Protein AF-A0A7W0G128-F1 (afdb_monomer_lite)

Sequence (155 aa):
MKSAPRQFRNPFAALLAACGVLAACAVPVLAQSAARESAPRAPSKESRQTPARKNDAKARERQQAVAALFEVADAAHSLEDLDARAEVLLLAAAALWPADAPAARAIFRRAWDSATAADLADTKQREAELRAKRPAGSAVSVAETTRSRYGALAA

Foldseek 3Di:
DDDDDDDDDDPVVVVVVVVPPVPDDDDPPDDDDDDDDDDDDDDDDDPPPDPVVVVVVVVVVVVVLLVVLVVQLVVLVVDPQLLSSLVSLLVSLVVCCVPDVPVSVVSNVVSVVSVVVNVVVVVVVVVVVVVVPDPPPPPPPPPPPVVVPPVPPPD

Radius of gyration: 32.6 Å; chains: 1; bounding box: 46×59×111 Å

Secondary structure (DSSP, 8-state):
--PPP-----GGGTTTTSTTSSS---------------------------THHHHHHHHHHHHHHHHHHHHHHHHGGG-S-HHHHHHHHHHHHHHHTTT-HHHHHHHHHHHHHHHHHHHHHHHHHHHHHHHHHS-TT----TTSTTHHHHGGG--

pLDDT: mean 75.35, std 22.39, range [40.06, 98.75]

Structure (mmCIF, N/CA/C/O backbone):
data_AF-A0A7W0G128-F1
#
_entry.id   AF-A0A7W0G128-F1
#
loop_
_atom_site.group_PDB
_atom_site.id
_atom_site.type_symbol
_atom_site.label_atom_id
_atom_site.label_alt_id
_atom_site.label_comp_id
_atom_site.label_asym_id
_atom_site.label_entity_id
_atom_site.label_seq_id
_atom_site.pdbx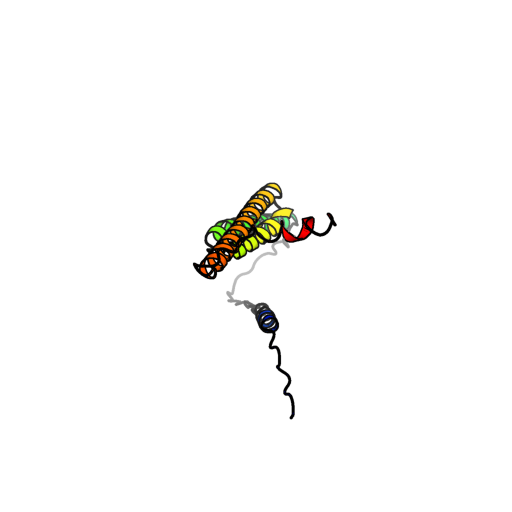_PDB_ins_code
_atom_site.Cartn_x
_atom_site.Cartn_y
_atom_site.Cartn_z
_atom_site.occupancy
_atom_site.B_iso_or_equiv
_atom_site.auth_seq_id
_atom_site.auth_comp_id
_atom_site.auth_asym_id
_atom_site.auth_atom_id
_atom_site.pdbx_PDB_model_num
ATOM 1 N N . MET A 1 1 ? -16.022 -28.956 -45.157 1.00 51.88 1 MET A N 1
ATOM 2 C CA . MET A 1 1 ? -14.926 -28.584 -44.233 1.00 51.88 1 MET A CA 1
ATOM 3 C C . MET A 1 1 ? -15.568 -28.023 -42.968 1.00 51.88 1 MET A C 1
ATOM 5 O O . MET A 1 1 ? -16.203 -26.982 -43.042 1.00 51.88 1 MET A O 1
ATOM 9 N N . LYS A 1 2 ? -15.557 -28.781 -41.862 1.00 51.47 2 LYS A N 1
ATOM 10 C CA . LYS A 1 2 ? -16.208 -28.421 -40.588 1.00 51.47 2 LYS A CA 1
ATOM 11 C C . LYS A 1 2 ? -15.198 -27.681 -39.707 1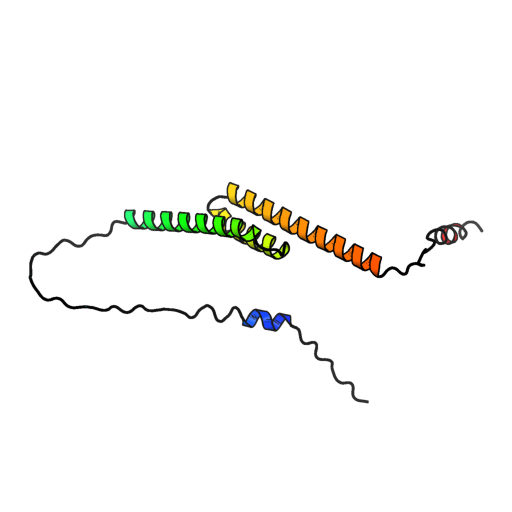.00 51.47 2 LYS A C 1
ATOM 13 O O . LYS A 1 2 ? -14.207 -28.278 -39.299 1.00 51.47 2 LYS A O 1
ATOM 18 N N . SER A 1 3 ? -15.448 -26.405 -39.432 1.00 53.50 3 SER A N 1
ATOM 19 C CA . SER A 1 3 ? -14.662 -25.609 -38.484 1.00 53.50 3 SER A CA 1
ATOM 20 C C . SER A 1 3 ? -15.034 -25.981 -37.050 1.00 53.50 3 SER A C 1
ATOM 22 O O . SER A 1 3 ? -16.205 -25.924 -36.678 1.00 53.50 3 SER A O 1
ATOM 24 N N . ALA A 1 4 ? -14.042 -26.366 -36.248 1.00 61.47 4 ALA A N 1
ATOM 25 C CA . ALA A 1 4 ? -14.198 -26.586 -34.813 1.00 61.47 4 ALA A CA 1
ATOM 26 C C . ALA A 1 4 ? -14.074 -25.251 -34.047 1.00 61.47 4 ALA A C 1
ATOM 28 O O . ALA A 1 4 ? -13.177 -24.461 -34.361 1.00 61.47 4 ALA A O 1
ATOM 29 N N . PRO A 1 5 ? -14.921 -24.981 -33.036 1.00 60.28 5 PRO A N 1
ATOM 30 C CA . PRO A 1 5 ? -14.787 -23.793 -32.202 1.00 60.28 5 PRO A CA 1
ATOM 31 C C . PRO A 1 5 ? -13.637 -23.955 -31.198 1.00 60.28 5 PRO A C 1
ATOM 33 O O . PRO A 1 5 ? -13.584 -24.915 -30.428 1.00 60.28 5 PRO A O 1
ATOM 36 N N . ARG A 1 6 ? -12.711 -22.989 -31.194 1.00 55.22 6 ARG A N 1
ATOM 37 C CA . ARG A 1 6 ? -11.654 -22.868 -30.183 1.00 55.22 6 ARG A CA 1
ATOM 38 C C . ARG A 1 6 ? -12.277 -22.396 -28.871 1.00 55.22 6 ARG A C 1
ATOM 40 O O . ARG A 1 6 ? -12.686 -21.245 -28.752 1.00 55.22 6 ARG A O 1
ATOM 47 N N . GLN A 1 7 ? -12.350 -23.296 -27.897 1.00 64.88 7 GLN A N 1
ATOM 48 C CA . 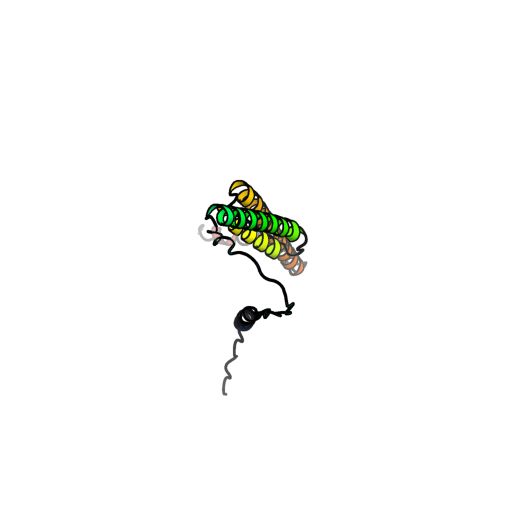GLN A 1 7 ? -12.743 -22.981 -26.528 1.00 64.88 7 GLN A CA 1
ATOM 49 C C . GLN A 1 7 ? -11.650 -22.129 -25.865 1.00 64.88 7 GLN A C 1
ATOM 51 O O . GLN A 1 7 ? -10.573 -22.628 -25.537 1.00 64.88 7 GLN A O 1
ATOM 56 N N . PHE A 1 8 ? -11.925 -20.839 -25.670 1.00 51.66 8 PHE A N 1
ATOM 57 C CA . PHE A 1 8 ? -11.151 -19.969 -24.787 1.00 51.66 8 PHE A CA 1
ATOM 58 C C . PHE A 1 8 ? -11.412 -20.395 -23.335 1.00 51.66 8 PHE A C 1
ATOM 60 O O . PHE A 1 8 ? -12.463 -20.113 -22.763 1.00 51.66 8 PHE A O 1
ATOM 67 N N . ARG A 1 9 ? -10.464 -21.128 -22.744 1.00 55.94 9 ARG A N 1
ATOM 68 C CA . ARG A 1 9 ? -10.463 -21.466 -21.316 1.00 55.94 9 ARG A CA 1
ATOM 69 C C . ARG A 1 9 ? -9.935 -20.254 -20.548 1.00 55.94 9 ARG A C 1
ATOM 71 O O . ARG A 1 9 ? -8.734 -20.016 -20.543 1.00 55.94 9 ARG A O 1
ATOM 78 N N . ASN A 1 10 ? -10.834 -19.491 -19.929 1.00 50.59 10 ASN A N 1
ATOM 79 C CA . ASN A 1 10 ? -10.498 -18.396 -19.017 1.00 50.59 10 ASN A CA 1
ATOM 80 C C . ASN A 1 10 ? -9.886 -18.963 -17.720 1.00 50.59 10 ASN A C 1
ATOM 82 O O . ASN A 1 10 ? -10.609 -19.615 -16.964 1.00 50.59 10 ASN A O 1
ATOM 86 N N . PRO A 1 11 ? -8.600 -18.711 -17.410 1.00 52.44 11 PRO A N 1
ATOM 87 C CA . PRO A 1 11 ? -7.988 -19.192 -16.168 1.00 52.44 11 PRO A CA 1
ATOM 88 C C . PRO A 1 11 ? -8.485 -18.441 -14.918 1.00 52.44 11 PRO A C 1
ATOM 90 O O . PRO A 1 11 ? -8.353 -18.942 -13.806 1.00 52.44 11 PRO A O 1
ATOM 93 N N . PHE A 1 12 ? -9.134 -17.284 -15.083 1.00 48.06 12 PHE A N 1
ATOM 94 C CA . PHE A 1 12 ? -9.621 -16.454 -13.974 1.00 48.06 12 PHE A CA 1
ATOM 95 C C . PHE A 1 12 ? -10.809 -17.048 -13.198 1.00 48.06 12 PHE A C 1
ATOM 97 O O . PHE A 1 12 ? -11.033 -16.678 -12.050 1.00 48.06 12 PHE A O 1
ATOM 104 N N . ALA A 1 13 ? -11.539 -18.013 -13.769 1.00 48.19 13 ALA A N 1
ATOM 105 C CA . ALA A 1 13 ? -12.635 -18.690 -13.066 1.00 48.19 13 ALA A CA 1
ATOM 106 C C . ALA A 1 13 ? -12.151 -19.765 -12.071 1.00 48.19 13 ALA A C 1
ATOM 108 O O . ALA A 1 13 ? -12.922 -20.199 -11.220 1.00 48.19 13 ALA A O 1
ATOM 109 N N . ALA A 1 14 ? -10.883 -20.190 -12.150 1.00 49.75 14 ALA A N 1
ATOM 110 C CA . ALA A 1 14 ? -10.333 -21.212 -11.259 1.00 49.75 14 ALA A CA 1
ATOM 111 C C . ALA A 1 14 ? -9.798 -20.643 -9.932 1.00 49.75 14 ALA A C 1
ATOM 113 O O . ALA A 1 14 ? -9.683 -21.388 -8.963 1.00 49.75 14 ALA A O 1
ATOM 114 N N . LEU A 1 15 ? -9.512 -19.336 -9.852 1.00 46.41 15 LEU A N 1
ATOM 115 C CA . LEU A 1 15 ? -8.948 -18.727 -8.639 1.00 46.41 15 LEU A CA 1
ATOM 116 C C . LEU A 1 15 ? -10.017 -18.341 -7.597 1.00 46.41 15 LEU A C 1
ATOM 118 O O . LEU A 1 15 ? -9.732 -18.315 -6.405 1.00 46.41 15 LEU A O 1
ATOM 122 N N . LEU A 1 16 ? -11.271 -18.131 -8.015 1.00 49.44 16 LEU A N 1
ATOM 123 C CA . LEU A 1 16 ? -12.389 -17.825 -7.106 1.00 49.44 16 LEU A CA 1
ATOM 124 C C . LEU A 1 16 ? -12.966 -19.061 -6.388 1.00 49.44 16 LEU A C 1
ATOM 126 O O . LEU A 1 16 ? -13.729 -18.913 -5.438 1.00 49.44 16 LEU A O 1
ATOM 130 N N . ALA A 1 17 ? -12.576 -20.277 -6.784 1.00 46.38 17 ALA A N 1
ATOM 131 C CA . ALA A 1 17 ? -13.010 -21.515 -6.131 1.00 46.38 17 ALA A CA 1
ATOM 132 C C . ALA A 1 17 ? -12.153 -21.905 -4.906 1.00 46.38 17 ALA A C 1
ATOM 134 O O . ALA A 1 17 ? -12.544 -22.788 -4.146 1.00 46.38 17 ALA A O 1
ATOM 135 N N . ALA A 1 18 ? -11.010 -21.243 -4.678 1.00 43.31 18 ALA A N 1
ATOM 136 C CA . ALA A 1 18 ? -10.092 -21.570 -3.581 1.00 43.31 18 ALA A CA 1
ATOM 137 C C . ALA A 1 18 ? -10.342 -20.771 -2.281 1.00 43.31 18 ALA A C 1
ATOM 139 O O . ALA A 1 18 ? -9.918 -21.205 -1.213 1.00 43.31 18 ALA A O 1
ATOM 140 N N . CYS A 1 19 ? -11.089 -19.659 -2.322 1.00 40.28 19 CYS A N 1
ATOM 141 C CA . CYS A 1 19 ? -11.443 -18.884 -1.118 1.00 40.28 19 CYS A CA 1
ATOM 142 C C . CYS A 1 19 ? -12.692 -19.396 -0.371 1.00 40.28 19 CYS A C 1
ATOM 144 O O . CYS A 1 19 ? -13.026 -18.867 0.685 1.00 40.28 19 CYS A O 1
ATOM 146 N N . GLY A 1 20 ? -13.381 -20.426 -0.875 1.00 44.12 20 GLY A N 1
ATOM 147 C CA . GLY A 1 20 ? -14.624 -20.941 -0.281 1.00 44.12 20 GLY A CA 1
ATOM 148 C C . GLY A 1 20 ? -14.468 -21.982 0.838 1.00 44.12 20 GLY A C 1
ATOM 149 O O . GLY A 1 20 ? -15.473 -22.387 1.412 1.00 44.12 20 GLY A O 1
ATOM 150 N N . VAL A 1 21 ? -13.251 -22.445 1.156 1.00 48.00 21 VAL A N 1
ATOM 151 C CA . VAL A 1 21 ? -13.042 -23.611 2.053 1.00 48.00 21 VAL A CA 1
ATOM 152 C C . VAL A 1 21 ? -12.421 -23.245 3.415 1.00 48.00 21 VAL A C 1
ATOM 154 O O . VAL A 1 21 ? -12.349 -24.079 4.309 1.00 48.00 21 VAL A O 1
ATOM 157 N N . LEU A 1 22 ? -12.071 -21.979 3.659 1.00 46.75 22 LEU A N 1
ATOM 158 C CA . LEU A 1 22 ? -11.509 -21.522 4.946 1.00 46.75 22 LEU A CA 1
ATOM 159 C C . LEU A 1 22 ? -12.559 -20.997 5.950 1.00 46.75 22 LEU A C 1
ATOM 161 O O . LEU A 1 22 ? -12.225 -20.270 6.879 1.00 46.75 22 LEU A O 1
ATOM 165 N N . ALA A 1 23 ? -13.828 -21.393 5.796 1.00 50.72 23 ALA A N 1
ATOM 166 C CA . ALA A 1 23 ? -14.935 -21.023 6.688 1.00 50.72 23 ALA A CA 1
ATOM 167 C C . ALA A 1 23 ? -15.590 -22.236 7.386 1.00 50.72 23 ALA A C 1
ATOM 169 O O . ALA A 1 23 ? -16.792 -22.232 7.644 1.00 50.72 23 ALA A O 1
ATOM 170 N N . ALA A 1 24 ? -14.823 -23.293 7.683 1.00 50.16 24 ALA A N 1
ATOM 171 C CA . ALA A 1 24 ? -15.336 -24.485 8.367 1.00 50.16 24 ALA A CA 1
ATOM 172 C C . ALA A 1 24 ? -14.287 -25.187 9.253 1.00 50.16 24 ALA A C 1
ATOM 174 O O . ALA A 1 24 ? -13.985 -26.356 9.058 1.00 50.16 24 ALA A O 1
ATOM 175 N N . CYS A 1 25 ? -13.768 -24.493 10.269 1.00 40.94 25 CYS A N 1
ATOM 176 C CA . CYS A 1 25 ? -13.163 -25.131 11.447 1.00 40.94 25 CYS A CA 1
ATOM 177 C C . CYS A 1 25 ? -13.722 -24.476 12.715 1.00 40.94 25 CYS A C 1
ATOM 179 O O . CYS A 1 25 ? -13.030 -23.784 13.457 1.00 40.94 25 CYS A O 1
ATOM 181 N N . ALA A 1 26 ? -15.019 -24.686 12.943 1.00 48.78 26 ALA A N 1
ATOM 182 C CA . ALA A 1 26 ? -15.610 -24.545 14.262 1.00 48.78 26 ALA A CA 1
ATOM 183 C C . ALA A 1 26 ? -15.079 -25.689 15.139 1.00 48.78 26 ALA A C 1
ATOM 185 O O . ALA A 1 26 ? -15.433 -26.847 14.923 1.00 48.78 26 ALA A O 1
ATOM 186 N N . VAL A 1 27 ? -14.222 -25.376 16.111 1.00 53.00 27 VAL A N 1
ATOM 187 C CA . VAL A 1 27 ? -13.840 -26.317 17.171 1.00 53.00 27 VAL A CA 1
ATOM 188 C C . VAL A 1 27 ? -14.738 -26.049 18.382 1.00 53.00 27 VAL A C 1
ATOM 190 O O . VAL A 1 27 ? -14.538 -25.046 19.069 1.00 53.00 27 VAL A O 1
ATOM 193 N N . PRO A 1 28 ? -15.723 -26.913 18.686 1.00 48.34 28 PRO A N 1
ATOM 194 C CA . PRO A 1 28 ? -16.371 -26.908 19.984 1.00 48.34 28 PRO A CA 1
ATOM 195 C C . PRO A 1 28 ? -15.455 -27.651 20.965 1.00 48.34 28 PRO A C 1
ATOM 197 O O . PRO A 1 28 ? -15.422 -28.881 20.989 1.00 48.34 28 PRO A O 1
ATOM 200 N N . VAL A 1 29 ? -14.691 -26.926 21.786 1.00 53.03 29 VAL A N 1
ATOM 201 C CA . VAL A 1 29 ? -14.074 -27.542 22.970 1.00 53.03 29 VAL A CA 1
ATOM 202 C C . VAL A 1 29 ? -15.171 -27.743 24.010 1.00 53.03 29 VAL A C 1
ATOM 204 O O . VAL A 1 29 ? -15.632 -26.813 24.671 1.00 53.03 29 VAL A O 1
ATOM 207 N N . LEU A 1 30 ? -15.619 -28.994 24.073 1.00 45.88 30 LEU A N 1
ATOM 208 C CA . LEU A 1 30 ? -16.540 -29.541 25.052 1.00 45.88 30 LEU A CA 1
ATOM 209 C C . LEU A 1 30 ? -15.947 -29.485 26.462 1.00 45.88 30 LEU A C 1
ATOM 211 O O . LEU A 1 30 ? -14.782 -29.796 26.702 1.00 45.88 30 LEU A O 1
ATOM 215 N N . ALA A 1 31 ? -16.829 -29.139 27.390 1.00 46.78 31 ALA A N 1
ATOM 216 C CA . ALA A 1 31 ? -16.668 -29.261 28.822 1.00 46.78 31 ALA A CA 1
ATOM 217 C C . ALA A 1 31 ? -16.218 -30.675 29.234 1.00 46.78 31 ALA A C 1
ATOM 219 O O . ALA A 1 31 ? -16.928 -31.652 28.997 1.00 46.78 31 ALA A O 1
ATOM 220 N N . GLN A 1 32 ? -15.091 -30.773 29.941 1.00 51.72 32 GLN A N 1
ATOM 221 C CA . GLN A 1 32 ? -14.814 -31.899 30.830 1.00 51.72 32 GLN A CA 1
ATOM 222 C C . GLN A 1 32 ? -15.021 -31.445 32.271 1.00 51.72 32 GLN A C 1
ATOM 224 O O . GLN A 1 32 ? -14.193 -30.781 32.888 1.00 51.72 32 GLN A O 1
ATOM 229 N N . SER A 1 33 ? -16.200 -31.811 32.766 1.00 46.28 33 SER A N 1
ATOM 230 C CA . SER A 1 33 ? -16.541 -31.866 34.176 1.00 46.28 33 SER A CA 1
ATOM 231 C C . SER A 1 33 ? -15.721 -32.983 34.823 1.00 46.28 33 SER A C 1
ATOM 233 O O . SER A 1 33 ? -15.950 -34.159 34.546 1.00 46.28 33 SER A O 1
ATOM 235 N N . ALA A 1 34 ? -14.755 -32.623 35.668 1.00 51.47 34 ALA A N 1
ATOM 236 C CA . ALA A 1 34 ? -14.164 -33.543 36.628 1.00 51.47 34 ALA A CA 1
ATOM 237 C C . ALA A 1 34 ? -14.739 -33.216 38.006 1.00 51.47 34 ALA A C 1
ATOM 239 O O . ALA A 1 34 ? -14.423 -32.198 38.624 1.00 51.47 34 ALA A O 1
ATOM 240 N N . ALA A 1 35 ? -15.633 -34.097 38.439 1.00 44.03 35 ALA A N 1
ATOM 241 C CA . ALA A 1 35 ? -16.235 -34.123 39.752 1.00 44.03 35 ALA A CA 1
ATOM 242 C C . ALA A 1 35 ? -15.167 -34.238 40.853 1.00 44.03 35 ALA A C 1
ATOM 244 O O . ALA A 1 35 ? -14.338 -35.148 40.850 1.00 44.03 35 ALA A O 1
ATOM 245 N N . ARG A 1 36 ? -15.248 -33.339 41.837 1.00 45.16 36 ARG A N 1
ATOM 246 C CA . ARG A 1 36 ? -14.815 -33.592 43.213 1.00 45.16 36 ARG A CA 1
ATOM 247 C C . ARG A 1 36 ? -15.920 -33.141 44.169 1.00 45.16 36 ARG A C 1
ATOM 249 O O . ARG A 1 36 ? -16.062 -31.962 44.476 1.00 45.16 36 ARG A O 1
ATOM 256 N N . GLU A 1 37 ? -16.706 -34.123 44.597 1.00 42.16 37 GLU A N 1
ATOM 257 C CA . GLU A 1 37 ? -17.248 -34.266 45.958 1.00 42.16 37 GLU A CA 1
ATOM 258 C C . GLU A 1 37 ? -16.166 -33.875 46.995 1.00 42.16 37 GLU A C 1
ATOM 260 O O . GLU A 1 37 ? -15.004 -34.220 46.808 1.00 42.16 37 GLU A O 1
ATOM 265 N N . SER A 1 38 ? -16.387 -33.181 48.116 1.00 44.97 38 SER A N 1
ATOM 266 C CA . SER A 1 38 ? -17.592 -32.791 48.858 1.00 44.97 38 SER A CA 1
ATOM 267 C C . SER A 1 38 ? -17.209 -31.654 49.824 1.00 44.97 38 SER A C 1
ATOM 269 O O . SER A 1 38 ? -16.122 -31.716 50.394 1.00 44.97 38 SER A O 1
ATOM 271 N N . ALA A 1 39 ? -18.094 -30.677 50.066 1.00 40.06 39 ALA A N 1
ATOM 272 C CA . ALA A 1 39 ? -18.507 -30.199 51.405 1.00 40.06 39 ALA A CA 1
ATOM 273 C C . ALA A 1 39 ? -19.264 -28.849 51.312 1.00 40.06 39 ALA A C 1
ATOM 275 O O . ALA A 1 39 ? -18.867 -27.975 50.541 1.00 40.06 39 ALA A O 1
ATOM 276 N N . PRO A 1 40 ? -20.349 -28.644 52.086 1.00 61.56 40 PRO A N 1
ATOM 277 C CA . PRO A 1 40 ? -21.277 -27.534 51.887 1.00 61.56 40 PRO A CA 1
ATOM 278 C C . PRO A 1 40 ? -20.954 -26.329 52.783 1.00 61.56 40 PRO A C 1
ATOM 280 O O . PRO A 1 40 ? -20.682 -26.515 53.968 1.00 61.56 40 PRO A O 1
ATOM 283 N N . ARG A 1 41 ? -21.113 -25.097 52.265 1.00 41.22 41 ARG A N 1
ATOM 284 C CA . ARG A 1 41 ? -21.872 -24.015 52.936 1.00 41.22 41 ARG A CA 1
ATOM 285 C C . ARG A 1 41 ? -21.885 -22.673 52.186 1.00 41.22 41 ARG A C 1
ATOM 287 O O . ARG A 1 41 ? -20.855 -22.149 51.789 1.00 41.22 41 ARG A O 1
ATOM 294 N N . ALA A 1 42 ? -23.091 -22.101 52.229 1.00 49.41 42 ALA A N 1
ATOM 295 C CA . ALA A 1 42 ? -23.497 -20.693 52.174 1.00 49.41 42 ALA A CA 1
ATOM 296 C C . ALA A 1 42 ? -23.750 -20.034 50.792 1.00 49.41 42 ALA A C 1
ATOM 298 O O . ALA A 1 42 ? -22.907 -20.092 49.899 1.00 49.41 42 ALA A O 1
ATOM 299 N N . PRO A 1 43 ? -24.912 -19.358 50.622 1.00 52.62 43 PRO A N 1
ATOM 300 C CA . PRO A 1 43 ? -25.313 -18.732 49.368 1.00 52.62 43 PRO A CA 1
ATOM 301 C C . PRO A 1 43 ? -24.585 -17.396 49.182 1.00 52.62 43 PRO A C 1
ATOM 303 O O . PRO A 1 43 ? -24.936 -16.370 49.768 1.00 52.62 43 PRO A O 1
ATOM 306 N N . SER A 1 44 ? -23.554 -17.399 48.343 1.00 47.94 44 SER A N 1
ATOM 307 C CA . SER A 1 44 ? -22.862 -16.186 47.918 1.00 47.94 44 SER A CA 1
ATOM 308 C C . SER A 1 44 ? -23.556 -15.599 46.688 1.00 47.94 44 SER A C 1
ATOM 310 O O . SER A 1 44 ? -23.312 -16.025 45.563 1.00 47.94 44 SER A O 1
ATOM 312 N N . LYS A 1 45 ? -24.426 -14.623 46.963 1.00 49.53 45 LYS A N 1
ATOM 313 C CA . LYS A 1 45 ? -24.852 -13.490 46.124 1.00 49.53 45 LYS A CA 1
ATOM 314 C C . LYS A 1 45 ? -24.428 -13.554 44.654 1.00 49.53 45 LYS A C 1
ATOM 316 O O . LYS A 1 45 ? -23.271 -13.330 44.304 1.00 49.53 45 LYS A O 1
ATOM 321 N N . GLU A 1 46 ? -25.446 -13.737 43.827 1.00 52.25 46 GLU A N 1
ATOM 322 C CA . GLU A 1 46 ? -25.511 -13.415 42.410 1.00 52.25 46 GLU A CA 1
ATOM 323 C C . GLU A 1 46 ? -24.683 -12.165 42.075 1.00 52.25 46 GLU A C 1
ATOM 325 O O . GLU A 1 46 ? -25.041 -11.021 42.376 1.00 52.25 46 GLU A O 1
ATOM 330 N N . SER A 1 47 ? -23.506 -12.415 41.497 1.00 50.12 47 SER A N 1
ATOM 331 C CA . SER A 1 47 ? -22.618 -11.388 40.978 1.00 50.12 47 SER A CA 1
ATOM 332 C C . SER A 1 47 ? -23.279 -10.793 39.745 1.00 50.12 47 SER A C 1
ATOM 334 O O . SER A 1 47 ? -23.151 -11.286 38.626 1.00 50.12 47 SER A O 1
ATOM 336 N N . ARG A 1 48 ? -24.019 -9.713 39.981 1.00 53.94 48 ARG A N 1
ATOM 337 C CA . ARG A 1 48 ? -24.466 -8.764 38.971 1.00 53.94 48 ARG A CA 1
ATOM 338 C C . ARG A 1 48 ? -23.211 -8.247 38.259 1.00 53.94 48 ARG A C 1
ATOM 340 O O . ARG A 1 48 ? -22.563 -7.318 38.735 1.00 53.94 48 ARG A O 1
ATOM 347 N N . GLN A 1 49 ? -22.823 -8.905 37.166 1.00 49.91 49 GLN A N 1
ATOM 348 C CA . GLN A 1 49 ? -21.717 -8.476 36.315 1.00 49.91 49 GLN A CA 1
ATOM 349 C C . GLN A 1 49 ? -22.013 -7.054 35.838 1.00 49.91 49 GLN A C 1
ATOM 351 O O . GLN A 1 49 ? -22.892 -6.812 35.012 1.00 49.91 49 GLN A O 1
ATOM 356 N N . THR A 1 50 ? -21.297 -6.101 36.419 1.00 51.03 50 THR A N 1
ATOM 357 C CA . THR A 1 50 ? -21.403 -4.683 36.112 1.00 51.03 50 THR A CA 1
ATOM 358 C C . THR A 1 50 ? -20.943 -4.416 34.671 1.00 51.03 50 THR A C 1
ATOM 360 O O . THR A 1 50 ? -19.922 -4.957 34.237 1.00 51.03 50 THR A O 1
ATOM 363 N N . PRO A 1 51 ? -21.646 -3.553 33.914 1.00 58.53 51 PRO A N 1
ATOM 364 C CA . PRO A 1 51 ? -21.330 -3.234 32.516 1.00 58.53 51 PRO A CA 1
ATOM 365 C C . PRO A 1 51 ? -19.945 -2.590 32.312 1.00 58.53 51 PRO A C 1
ATOM 367 O O . PRO A 1 51 ? -19.422 -2.612 31.201 1.00 58.53 51 PRO A O 1
ATOM 370 N N . ALA A 1 52 ? -19.311 -2.085 33.376 1.00 57.12 52 ALA A N 1
ATOM 371 C CA . ALA A 1 52 ? -17.988 -1.462 33.327 1.00 57.12 52 ALA A CA 1
ATOM 372 C C . ALA A 1 52 ? -16.874 -2.414 32.841 1.00 57.12 52 ALA A C 1
ATOM 374 O O . ALA A 1 52 ? -16.065 -2.026 32.008 1.00 57.12 52 ALA A O 1
ATOM 375 N N . ARG A 1 53 ? -16.874 -3.690 33.260 1.00 60.19 53 ARG A N 1
ATOM 376 C CA . ARG A 1 53 ? -15.809 -4.645 32.880 1.00 60.19 53 ARG A CA 1
ATOM 377 C C . ARG A 1 53 ? -15.837 -5.055 31.402 1.00 60.19 53 ARG A C 1
ATOM 379 O O . ARG A 1 53 ? -14.815 -5.463 30.861 1.00 60.19 53 ARG A O 1
ATOM 386 N N . LYS A 1 54 ? -16.997 -4.962 30.740 1.00 61.72 54 LYS A N 1
ATOM 387 C CA . LYS A 1 54 ? -17.144 -5.313 29.314 1.00 61.72 54 LYS A CA 1
ATOM 388 C C . LYS A 1 54 ? -16.545 -4.245 28.391 1.00 61.72 54 LYS A C 1
ATOM 390 O O . LYS A 1 54 ? -16.027 -4.589 27.332 1.00 61.72 54 LYS A O 1
ATOM 395 N N . ASN A 1 55 ? -16.573 -2.975 28.800 1.00 67.38 55 ASN A N 1
ATOM 396 C CA . ASN A 1 55 ? -15.969 -1.885 28.029 1.00 67.38 55 ASN A CA 1
ATOM 397 C C . ASN A 1 55 ? -14.437 -1.980 28.005 1.00 67.38 55 ASN A C 1
ATOM 399 O O . ASN A 1 55 ? -13.834 -1.763 26.953 1.00 67.38 55 ASN A O 1
ATOM 403 N N . ASP A 1 56 ? -13.821 -2.397 29.112 1.00 77.81 56 ASP A N 1
ATOM 404 C CA . ASP A 1 56 ? -12.364 -2.549 29.202 1.00 77.81 56 ASP A CA 1
ATOM 405 C C . ASP A 1 56 ? -11.837 -3.675 28.301 1.00 77.81 56 ASP A C 1
ATOM 407 O O . ASP A 1 56 ? -10.787 -3.534 27.674 1.00 77.81 56 ASP A O 1
ATOM 411 N N . ALA A 1 57 ? -12.575 -4.784 28.186 1.00 85.75 57 ALA A N 1
ATOM 412 C CA . ALA A 1 57 ? -12.198 -5.898 27.314 1.00 85.75 57 ALA A CA 1
ATOM 413 C C . ALA A 1 57 ? -12.180 -5.483 25.833 1.00 85.75 57 ALA A C 1
ATOM 415 O O . ALA A 1 57 ? -11.203 -5.733 25.130 1.00 85.75 57 ALA A O 1
ATOM 416 N N . LYS A 1 58 ? -13.217 -4.766 25.383 1.00 87.81 58 LYS A N 1
ATOM 417 C CA . LYS A 1 58 ? -13.321 -4.275 24.001 1.00 87.81 58 LYS A CA 1
ATOM 418 C C . LYS A 1 58 ? -12.252 -3.229 23.667 1.00 87.81 58 LYS A C 1
ATOM 420 O O . LYS A 1 58 ? -11.783 -3.163 22.534 1.00 87.81 58 LYS A O 1
ATOM 425 N N . ALA A 1 59 ? -11.865 -2.398 24.635 1.00 88.88 59 ALA A N 1
ATOM 426 C CA . ALA A 1 59 ? -10.777 -1.440 24.453 1.00 88.88 59 ALA A CA 1
ATOM 427 C C . ALA A 1 59 ? -9.427 -2.149 24.247 1.00 88.88 59 ALA A C 1
ATOM 429 O O . ALA A 1 59 ? -8.684 -1.788 23.335 1.00 88.88 59 ALA A O 1
ATOM 430 N N . ARG A 1 60 ? -9.144 -3.194 25.035 1.00 91.69 60 ARG A N 1
ATOM 431 C CA . ARG A 1 60 ? -7.926 -4.012 24.892 1.00 91.69 60 ARG A CA 1
ATOM 432 C C . ARG A 1 60 ? -7.879 -4.749 23.558 1.00 91.69 60 ARG A C 1
ATOM 434 O O . ARG A 1 60 ? -6.847 -4.735 22.902 1.00 91.69 60 ARG A O 1
ATOM 441 N N . GLU A 1 61 ? -8.998 -5.330 23.137 1.00 92.50 61 GLU A N 1
ATOM 442 C CA . GLU A 1 61 ? -9.115 -6.003 21.837 1.00 92.50 61 GLU A CA 1
ATOM 443 C C . GLU A 1 61 ? -8.796 -5.045 20.679 1.00 92.50 61 GLU A C 1
ATOM 445 O O . GLU A 1 61 ? -8.014 -5.372 19.791 1.00 92.50 61 GLU A O 1
ATOM 450 N N . ARG A 1 62 ? -9.322 -3.812 20.723 1.00 92.44 62 ARG A N 1
ATOM 451 C CA . ARG A 1 62 ? -9.002 -2.781 19.722 1.00 92.44 62 ARG A CA 1
ATOM 452 C C . ARG A 1 62 ? -7.523 -2.417 19.710 1.00 92.44 62 ARG A C 1
ATOM 454 O O . ARG A 1 62 ? -6.952 -2.278 18.637 1.00 92.44 62 ARG A O 1
ATOM 461 N N . GLN A 1 63 ? -6.904 -2.264 20.879 1.00 94.69 63 GLN A N 1
ATOM 462 C CA . GLN A 1 63 ? -5.471 -1.968 20.974 1.00 94.69 63 GLN A CA 1
ATOM 463 C C . GLN A 1 63 ? -4.619 -3.103 20.395 1.00 94.69 63 GLN A C 1
ATOM 465 O O . GLN A 1 63 ? -3.665 -2.835 19.671 1.00 94.69 63 GLN A O 1
ATOM 470 N N . GLN A 1 64 ? -4.990 -4.358 20.659 1.00 96.62 64 GLN A N 1
ATOM 471 C CA . GLN A 1 64 ? -4.325 -5.529 20.085 1.00 96.62 64 GLN A CA 1
ATOM 472 C C . GLN A 1 64 ? -4.484 -5.583 18.563 1.00 96.62 64 GLN A C 1
ATOM 474 O O . GLN A 1 64 ? -3.505 -5.812 17.861 1.00 96.62 64 GLN A O 1
ATOM 479 N N . ALA A 1 65 ? -5.685 -5.311 18.044 1.00 96.44 65 ALA A N 1
ATOM 480 C CA . ALA A 1 65 ? -5.923 -5.252 16.604 1.00 96.44 65 ALA A CA 1
ATOM 481 C C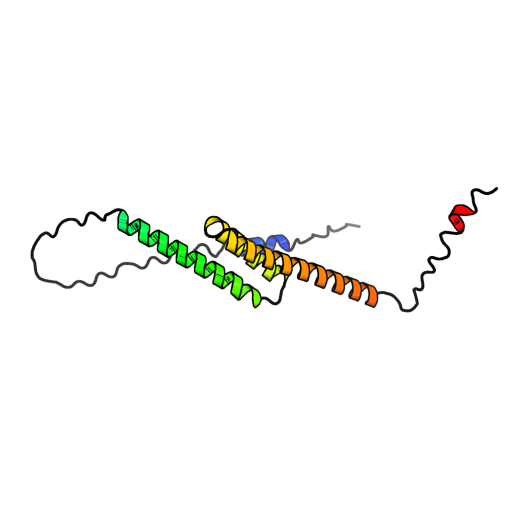 . ALA A 1 65 ? -5.091 -4.148 15.930 1.00 96.44 65 ALA A C 1
ATOM 483 O O . ALA A 1 65 ? -4.502 -4.378 14.879 1.00 96.44 65 ALA A O 1
ATOM 484 N N . VAL A 1 66 ? -4.992 -2.968 16.549 1.00 97.31 66 VAL A N 1
ATOM 485 C CA . VAL A 1 66 ? -4.144 -1.873 16.052 1.00 97.31 66 VAL A CA 1
ATOM 486 C C . VAL A 1 66 ? -2.668 -2.276 16.040 1.00 97.31 66 VAL A C 1
ATOM 488 O O . VAL A 1 66 ? -1.997 -2.051 15.037 1.00 97.31 66 VAL A O 1
ATOM 491 N N . ALA A 1 67 ? -2.170 -2.906 17.107 1.00 97.94 67 ALA A N 1
ATOM 492 C CA . ALA A 1 67 ? -0.794 -3.400 17.155 1.00 97.94 67 ALA A CA 1
ATOM 493 C C . ALA A 1 67 ? -0.520 -4.428 16.044 1.00 97.94 67 ALA A C 1
ATOM 495 O O . ALA A 1 67 ? 0.462 -4.296 15.319 1.00 97.94 67 ALA A O 1
ATOM 496 N N . ALA A 1 68 ? -1.438 -5.376 15.835 1.00 98.19 68 ALA A N 1
ATOM 497 C CA . ALA A 1 68 ? -1.328 -6.365 14.766 1.00 98.19 68 ALA A CA 1
ATOM 498 C C . ALA A 1 68 ? -1.302 -5.723 13.365 1.00 98.19 68 ALA A C 1
ATOM 500 O O . ALA A 1 68 ? -0.570 -6.179 12.492 1.00 98.19 68 ALA A O 1
ATOM 501 N N . LEU A 1 69 ? -2.056 -4.640 13.133 1.00 98.12 69 LEU A N 1
ATOM 502 C CA . LEU A 1 69 ? -2.013 -3.915 11.856 1.00 98.12 69 LEU A CA 1
ATOM 503 C C . LEU A 1 69 ? -0.654 -3.247 11.607 1.00 98.12 69 LEU A C 1
ATOM 505 O O . LEU A 1 69 ? -0.192 -3.231 10.466 1.00 98.12 69 LEU A O 1
ATOM 509 N N . PHE A 1 70 ? -0.003 -2.724 12.650 1.00 98.38 70 PHE A N 1
ATOM 510 C CA . PHE A 1 70 ? 1.362 -2.208 12.528 1.00 98.38 70 PHE A CA 1
ATOM 511 C C . PHE A 1 70 ? 2.365 -3.323 12.227 1.00 98.38 70 PHE A C 1
ATOM 513 O O . PHE A 1 70 ? 3.185 -3.159 11.330 1.00 98.38 70 PHE A O 1
ATOM 520 N N . GLU A 1 71 ? 2.247 -4.477 12.886 1.00 98.44 71 GLU A N 1
ATOM 521 C CA . GLU A 1 71 ? 3.094 -5.642 12.595 1.00 98.44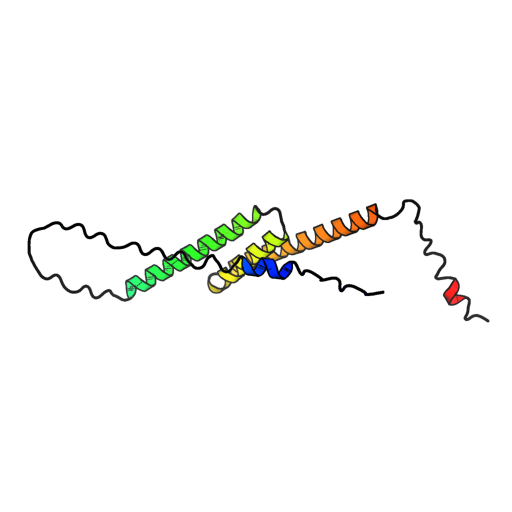 71 GLU A CA 1
ATOM 522 C C . GLU A 1 71 ? 2.937 -6.118 11.143 1.00 98.44 71 GLU A C 1
ATOM 524 O O . GLU A 1 71 ? 3.931 -6.409 10.481 1.00 98.44 71 GLU A O 1
ATOM 529 N N . VAL A 1 72 ? 1.708 -6.141 10.611 1.00 98.38 72 VAL A N 1
ATOM 530 C CA . VAL A 1 72 ? 1.451 -6.459 9.195 1.00 98.38 72 VAL A CA 1
ATOM 531 C C . VAL A 1 72 ? 2.109 -5.435 8.272 1.00 98.38 72 VAL A C 1
ATOM 533 O O . VAL A 1 72 ? 2.741 -5.814 7.284 1.00 98.38 72 VAL A O 1
ATOM 536 N N . ALA A 1 73 ? 1.983 -4.143 8.583 1.00 98.06 73 ALA A N 1
ATOM 537 C CA . ALA A 1 73 ? 2.596 -3.086 7.786 1.00 98.06 73 ALA A CA 1
ATOM 538 C C . ALA A 1 73 ? 4.133 -3.175 7.790 1.00 98.06 73 ALA A C 1
ATOM 540 O O . ALA A 1 73 ? 4.758 -2.968 6.749 1.00 98.06 73 ALA A O 1
ATOM 541 N N . ASP A 1 74 ? 4.741 -3.529 8.922 1.00 98.19 74 ASP A N 1
ATOM 542 C CA . ASP A 1 74 ? 6.187 -3.725 9.027 1.00 98.19 74 ASP A CA 1
ATOM 543 C C . ASP A 1 74 ? 6.640 -5.004 8.301 1.00 98.19 74 ASP A C 1
ATOM 545 O O . ASP A 1 74 ? 7.622 -4.982 7.555 1.00 98.19 74 ASP A O 1
ATOM 549 N N . ALA A 1 75 ? 5.890 -6.103 8.427 1.00 98.06 75 ALA A N 1
ATOM 550 C CA . ALA A 1 75 ? 6.171 -7.358 7.730 1.00 98.06 75 ALA A CA 1
ATOM 551 C C . ALA A 1 75 ? 6.067 -7.226 6.202 1.00 98.06 75 ALA A C 1
ATOM 553 O O . ALA A 1 75 ? 6.811 -7.896 5.479 1.00 98.06 75 ALA A O 1
ATOM 554 N N . ALA A 1 76 ? 5.211 -6.333 5.692 1.00 98.06 76 ALA A N 1
ATOM 555 C CA . ALA A 1 76 ? 5.059 -6.086 4.257 1.00 98.06 76 ALA A CA 1
ATOM 556 C C . ALA A 1 76 ? 6.377 -5.667 3.576 1.00 98.06 76 ALA A C 1
ATOM 558 O O . ALA A 1 76 ? 6.573 -5.938 2.392 1.00 98.06 76 ALA A O 1
ATOM 559 N N . HIS A 1 77 ? 7.328 -5.076 4.311 1.00 95.00 77 HIS A N 1
ATOM 560 C CA . HIS A 1 77 ? 8.651 -4.741 3.774 1.00 95.00 77 HIS A CA 1
ATOM 561 C C . HIS A 1 77 ? 9.470 -5.961 3.327 1.00 95.00 77 HIS A C 1
ATOM 563 O O . HIS A 1 77 ? 10.361 -5.811 2.492 1.00 95.00 77 HIS A O 1
ATOM 569 N N . SER A 1 78 ? 9.170 -7.154 3.847 1.00 97.38 78 SER A N 1
ATOM 570 C CA . SER A 1 78 ? 9.837 -8.399 3.446 1.00 97.38 78 SER A CA 1
ATOM 571 C C . SER A 1 78 ? 9.353 -8.957 2.102 1.00 97.38 78 SER A C 1
ATOM 573 O O . SER A 1 78 ? 9.992 -9.851 1.555 1.00 97.38 78 SER A O 1
ATOM 575 N N . LEU A 1 79 ? 8.255 -8.428 1.550 1.00 97.81 79 LEU A N 1
ATOM 576 C CA . LEU A 1 79 ? 7.719 -8.862 0.261 1.00 97.81 79 LEU A CA 1
ATOM 577 C C . LEU A 1 79 ? 8.599 -8.340 -0.877 1.00 97.81 79 LEU A C 1
ATOM 579 O O . LEU A 1 79 ? 8.788 -7.130 -1.001 1.00 97.81 79 LEU A O 1
ATOM 583 N N . GLU A 1 80 ? 9.133 -9.243 -1.700 1.00 97.69 80 GLU A N 1
ATOM 584 C CA . GLU A 1 80 ? 9.947 -8.891 -2.875 1.00 97.69 80 GLU A CA 1
ATOM 585 C C . GLU A 1 80 ? 9.113 -8.218 -3.970 1.00 97.69 80 GLU A C 1
ATOM 587 O O . GLU A 1 80 ? 9.573 -7.276 -4.614 1.00 97.69 80 GLU A O 1
ATOM 592 N N . ASP A 1 81 ? 7.873 -8.676 -4.136 1.00 97.75 81 ASP A N 1
ATOM 593 C CA . ASP A 1 81 ? 6.910 -8.109 -5.071 1.00 97.75 81 ASP A CA 1
ATOM 594 C C . ASP A 1 81 ? 6.379 -6.762 -4.548 1.00 97.75 81 ASP A C 1
ATOM 596 O O . ASP A 1 81 ? 5.763 -6.674 -3.478 1.00 97.75 81 ASP A O 1
ATOM 600 N N . LEU A 1 82 ? 6.651 -5.701 -5.310 1.00 97.81 82 LEU A N 1
ATOM 601 C CA . LEU A 1 82 ? 6.282 -4.330 -4.969 1.00 97.81 82 LEU A CA 1
ATOM 602 C C . LEU A 1 82 ? 4.771 -4.090 -5.063 1.00 97.81 82 LEU A C 1
ATOM 604 O O . LEU A 1 82 ? 4.249 -3.309 -4.264 1.00 97.81 82 LEU A O 1
ATOM 608 N N . ASP A 1 83 ? 4.074 -4.779 -5.968 1.00 97.75 83 ASP A N 1
ATOM 609 C CA . ASP A 1 83 ? 2.620 -4.674 -6.103 1.00 97.75 83 ASP A CA 1
ATOM 610 C C . ASP A 1 83 ? 1.934 -5.330 -4.904 1.00 97.75 83 ASP A C 1
ATOM 612 O O . ASP A 1 83 ? 1.106 -4.708 -4.232 1.00 97.75 83 ASP A O 1
ATOM 616 N N . ALA A 1 84 ? 2.369 -6.544 -4.549 1.00 98.00 84 ALA A N 1
ATOM 617 C CA . ALA A 1 84 ? 1.883 -7.239 -3.359 1.00 98.00 84 ALA A CA 1
ATOM 618 C C . ALA A 1 84 ? 2.159 -6.430 -2.080 1.00 98.00 84 ALA A C 1
ATOM 620 O O . ALA A 1 84 ? 1.303 -6.318 -1.198 1.00 98.00 84 ALA A O 1
ATOM 621 N N . ARG A 1 85 ? 3.344 -5.811 -1.981 1.00 98.56 85 ARG A N 1
ATOM 622 C CA . ARG A 1 85 ? 3.684 -4.908 -0.875 1.00 98.56 85 ARG A CA 1
ATOM 623 C C . ARG A 1 85 ? 2.731 -3.718 -0.801 1.00 98.56 85 ARG A C 1
ATOM 625 O O . ARG A 1 85 ? 2.255 -3.392 0.288 1.00 98.56 85 ARG A O 1
ATOM 632 N N . ALA A 1 86 ? 2.466 -3.063 -1.929 1.00 98.56 86 ALA A N 1
ATOM 633 C CA . ALA A 1 86 ? 1.567 -1.918 -1.985 1.00 98.56 86 ALA A CA 1
ATOM 634 C C . ALA A 1 86 ? 0.140 -2.302 -1.563 1.00 98.56 86 ALA A C 1
ATOM 636 O O . ALA A 1 86 ? -0.469 -1.584 -0.769 1.00 98.56 86 ALA A O 1
ATOM 637 N N . GLU A 1 87 ? -0.362 -3.451 -2.021 1.00 98.56 87 GLU A N 1
ATOM 638 C CA . GLU A 1 87 ? -1.693 -3.956 -1.674 1.00 98.56 87 GLU A CA 1
ATOM 639 C C . GLU A 1 87 ? -1.826 -4.258 -0.173 1.00 98.56 87 GLU A C 1
ATOM 641 O O . GLU A 1 87 ? -2.776 -3.806 0.471 1.00 98.56 87 GLU A O 1
ATOM 646 N N . VAL A 1 88 ? -0.851 -4.949 0.427 1.00 98.62 88 VAL A N 1
ATOM 647 C CA . VAL A 1 88 ? -0.875 -5.253 1.869 1.00 98.62 88 VAL A CA 1
ATOM 648 C C . VAL A 1 88 ? -0.845 -3.973 2.707 1.00 98.62 88 VAL A C 1
ATOM 650 O O . VAL A 1 88 ? -1.635 -3.831 3.645 1.00 98.62 88 VAL A O 1
ATOM 653 N N . LEU A 1 89 ? 0.017 -3.012 2.358 1.00 98.56 89 LEU A N 1
ATOM 654 C CA . LEU A 1 89 ? 0.080 -1.717 3.045 1.00 98.56 89 LEU A CA 1
ATOM 655 C C . LEU A 1 89 ? -1.233 -0.937 2.900 1.00 98.56 89 LEU A C 1
ATOM 657 O O . LEU A 1 89 ? -1.704 -0.337 3.868 1.00 98.56 89 LEU A O 1
ATOM 661 N N . LEU A 1 90 ? -1.848 -0.969 1.717 1.00 98.62 90 LEU A N 1
ATOM 662 C CA . LEU A 1 90 ? -3.134 -0.333 1.447 1.00 98.62 90 LEU A CA 1
ATOM 663 C C . LEU A 1 90 ? -4.247 -0.904 2.339 1.00 98.62 90 LEU A C 1
ATOM 665 O O . LEU A 1 90 ? -4.995 -0.142 2.958 1.00 98.62 90 LEU A O 1
ATOM 669 N N . LEU A 1 91 ? -4.329 -2.233 2.449 1.00 98.62 91 LEU A N 1
ATOM 670 C CA . LEU A 1 91 ? -5.311 -2.918 3.294 1.00 98.62 91 LEU A CA 1
ATOM 671 C C . LEU A 1 91 ? -5.088 -2.623 4.782 1.00 98.62 91 LEU A C 1
ATOM 673 O O . LEU A 1 91 ? -6.044 -2.304 5.494 1.00 98.62 91 LEU A O 1
ATOM 677 N N . ALA A 1 92 ? -3.835 -2.666 5.244 1.00 98.44 92 ALA A N 1
ATOM 678 C CA . ALA A 1 92 ? -3.489 -2.335 6.624 1.00 98.44 92 ALA A CA 1
ATOM 679 C C . ALA A 1 92 ? -3.877 -0.888 6.969 1.00 98.44 92 ALA A C 1
ATOM 681 O O . ALA A 1 92 ? -4.493 -0.632 8.006 1.00 98.44 92 ALA A O 1
ATOM 682 N N . ALA A 1 93 ? -3.593 0.060 6.071 1.00 98.44 93 ALA A N 1
ATOM 683 C CA . ALA A 1 93 ? -3.948 1.461 6.255 1.00 98.44 93 ALA A CA 1
ATOM 684 C C . ALA A 1 93 ? -5.470 1.683 6.279 1.00 98.44 93 ALA A C 1
ATOM 686 O O . ALA A 1 93 ? -5.975 2.422 7.128 1.00 98.44 93 ALA A O 1
ATOM 687 N N . ALA A 1 94 ? -6.214 1.025 5.385 1.00 98.56 94 ALA A N 1
ATOM 688 C CA . ALA A 1 94 ? -7.672 1.102 5.347 1.00 98.56 94 ALA A CA 1
ATOM 689 C C . ALA A 1 94 ? -8.309 0.564 6.640 1.00 98.56 94 ALA A C 1
ATOM 691 O O . ALA A 1 94 ? -9.217 1.193 7.188 1.00 98.56 94 ALA A O 1
ATOM 692 N N . ALA A 1 95 ? -7.801 -0.556 7.163 1.00 98.12 95 ALA A N 1
ATOM 693 C CA . ALA A 1 95 ? -8.260 -1.135 8.424 1.00 98.12 95 ALA A CA 1
ATOM 694 C C . ALA A 1 95 ? -7.905 -0.264 9.644 1.00 98.12 95 ALA A C 1
ATOM 696 O O . ALA A 1 95 ? -8.683 -0.195 10.596 1.00 98.12 95 ALA A O 1
ATOM 697 N N . LEU A 1 96 ? -6.759 0.426 9.612 1.00 97.94 96 LEU A N 1
ATOM 698 C CA . LEU A 1 96 ? -6.294 1.293 10.699 1.00 97.94 96 LEU A CA 1
ATOM 699 C C . LEU A 1 96 ? -7.028 2.644 10.750 1.00 97.94 96 LEU A C 1
ATOM 701 O O . LEU A 1 96 ? -7.142 3.245 11.821 1.00 97.94 96 LEU A O 1
ATOM 705 N N . TRP A 1 97 ? -7.555 3.117 9.616 1.00 97.88 97 TRP A N 1
ATOM 706 C CA . TRP A 1 97 ? -8.148 4.452 9.465 1.00 97.88 97 TRP A CA 1
ATOM 707 C C . TRP A 1 97 ? -9.168 4.852 10.549 1.00 97.88 97 TRP A C 1
ATOM 709 O O . TRP A 1 97 ? -9.088 5.982 11.036 1.00 97.88 97 TRP A O 1
ATOM 719 N N . PRO A 1 98 ? -10.105 3.981 10.983 1.00 96.50 98 PRO A N 1
ATOM 720 C CA . PRO A 1 98 ? -11.089 4.340 12.006 1.00 96.50 98 PRO A CA 1
ATOM 721 C C . PRO A 1 98 ? -10.494 4.521 13.411 1.00 96.50 98 PRO A C 1
ATOM 723 O O . PRO A 1 98 ? -11.149 5.112 14.269 1.00 96.50 98 PRO A O 1
ATOM 726 N N . ALA A 1 99 ? -9.300 3.978 13.665 1.00 95.88 99 ALA A N 1
ATOM 727 C CA . ALA A 1 99 ? -8.639 4.015 14.967 1.00 95.88 99 ALA A CA 1
ATOM 728 C C . ALA A 1 99 ? -7.555 5.101 15.043 1.00 95.88 99 ALA A C 1
ATOM 730 O O . ALA A 1 99 ? -7.493 5.819 16.039 1.00 95.88 99 ALA A O 1
ATOM 731 N N . ASP A 1 100 ? -6.734 5.241 13.998 1.00 97.38 100 ASP A N 1
ATOM 732 C CA . ASP A 1 100 ? -5.639 6.215 13.929 1.00 97.38 100 ASP A CA 1
ATOM 733 C C . ASP A 1 100 ? -5.438 6.704 12.485 1.00 97.38 100 ASP A C 1
ATOM 735 O O . ASP A 1 100 ? -4.660 6.157 11.701 1.00 97.38 100 ASP A O 1
ATOM 739 N N . ALA A 1 101 ? -6.170 7.756 12.111 1.00 98.12 101 ALA A N 1
ATOM 740 C CA . ALA A 1 101 ? -6.087 8.334 10.772 1.00 98.12 101 ALA A CA 1
ATOM 741 C C . ALA A 1 101 ? -4.701 8.937 10.436 1.00 98.12 101 ALA A C 1
ATOM 743 O O . ALA A 1 101 ? -4.249 8.767 9.300 1.00 98.12 101 ALA A O 1
ATOM 744 N N . PRO A 1 102 ? -4.000 9.649 11.346 1.00 98.31 102 PRO A N 1
ATOM 745 C CA . PRO A 1 102 ? -2.616 10.066 11.113 1.00 98.31 102 PRO A CA 1
ATOM 746 C C . PRO A 1 102 ? -1.673 8.910 10.761 1.00 98.31 102 PRO A C 1
ATOM 748 O O . PRO A 1 102 ? -0.969 9.007 9.752 1.00 98.31 102 PRO A O 1
ATOM 751 N N . ALA A 1 103 ? -1.686 7.822 11.533 1.00 97.75 103 ALA A N 1
ATOM 752 C CA . ALA A 1 103 ? -0.844 6.662 11.258 1.00 97.75 103 ALA A CA 1
ATOM 753 C C . ALA A 1 103 ? -1.255 5.955 9.962 1.00 97.75 103 ALA A C 1
ATOM 755 O O . ALA A 1 103 ? -0.402 5.646 9.128 1.00 97.75 103 ALA A O 1
ATOM 756 N N . ALA A 1 104 ? -2.559 5.787 9.729 1.00 98.19 104 ALA A N 1
ATOM 757 C CA . ALA A 1 104 ? -3.067 5.216 8.489 1.00 98.19 104 ALA A CA 1
ATOM 758 C C . ALA A 1 104 ? -2.591 6.007 7.261 1.00 98.19 104 ALA A C 1
ATOM 760 O O . ALA A 1 104 ? -2.121 5.409 6.298 1.00 98.19 104 ALA A O 1
ATOM 761 N N . ARG A 1 105 ? -2.610 7.349 7.295 1.00 98.69 105 ARG A N 1
ATOM 762 C CA . ARG A 1 105 ? -2.064 8.187 6.206 1.00 98.69 105 ARG A CA 1
ATOM 763 C C . ARG A 1 105 ? -0.580 7.937 5.944 1.00 98.69 105 ARG A C 1
ATOM 765 O O . ARG A 1 105 ? -0.164 7.957 4.787 1.00 98.69 105 ARG A O 1
ATOM 772 N N . ALA A 1 106 ? 0.212 7.708 6.990 1.00 98.50 106 ALA A N 1
ATOM 773 C CA . ALA A 1 106 ? 1.624 7.379 6.832 1.00 98.50 106 ALA A CA 1
ATOM 774 C C . ALA A 1 106 ? 1.804 6.027 6.121 1.00 98.50 106 ALA A C 1
ATOM 776 O O . ALA A 1 106 ? 2.609 5.932 5.196 1.00 98.50 106 ALA A O 1
ATOM 777 N N . ILE A 1 107 ? 1.013 5.011 6.488 1.00 98.44 107 ILE A N 1
ATOM 778 C CA . ILE A 1 107 ? 1.027 3.701 5.817 1.00 98.44 107 ILE A CA 1
ATOM 779 C C . ILE A 1 107 ? 0.536 3.827 4.364 1.00 98.44 107 ILE A C 1
ATOM 781 O O . ILE A 1 107 ? 1.188 3.318 3.456 1.00 98.44 107 ILE A O 1
ATOM 785 N N . PHE A 1 108 ? -0.536 4.585 4.112 1.00 98.56 108 PHE A N 1
ATOM 786 C CA . PHE A 1 108 ? -1.023 4.887 2.759 1.00 98.56 108 PHE A CA 1
ATOM 787 C C . PHE A 1 108 ? 0.052 5.536 1.878 1.00 98.56 108 PHE A C 1
ATOM 789 O O . PHE A 1 108 ? 0.176 5.183 0.707 1.00 98.56 108 PHE A O 1
ATOM 796 N N . ARG A 1 109 ? 0.850 6.468 2.419 1.00 98.75 109 ARG A N 1
ATOM 797 C CA . ARG A 1 109 ? 1.961 7.069 1.667 1.00 98.75 109 ARG A CA 1
ATOM 798 C C . ARG A 1 109 ? 2.991 6.011 1.263 1.00 98.75 109 ARG A C 1
ATOM 800 O O . ARG A 1 109 ? 3.383 5.982 0.105 1.00 98.75 109 ARG A O 1
ATOM 807 N N . ARG A 1 110 ? 3.360 5.104 2.173 1.00 98.25 110 ARG A N 1
ATOM 808 C CA . ARG A 1 110 ? 4.282 3.992 1.865 1.00 98.25 110 ARG A CA 1
ATOM 809 C C . ARG A 1 110 ? 3.717 3.040 0.805 1.00 98.25 110 ARG A C 1
ATOM 811 O O . ARG A 1 110 ? 4.467 2.571 -0.050 1.00 98.25 110 ARG A O 1
ATOM 818 N N . ALA A 1 111 ? 2.411 2.765 0.851 1.00 98.50 111 ALA A N 1
ATOM 819 C CA . ALA A 1 111 ? 1.725 1.970 -0.168 1.00 98.50 111 ALA A CA 1
ATOM 820 C C . ALA A 1 111 ? 1.838 2.635 -1.548 1.00 98.50 111 ALA A C 1
ATOM 822 O O . ALA A 1 111 ? 2.223 1.990 -2.519 1.00 98.50 111 ALA A O 1
ATOM 823 N N . TRP A 1 112 ? 1.585 3.946 -1.610 1.00 98.44 112 TRP A N 1
ATOM 824 C CA . TRP A 1 112 ? 1.715 4.741 -2.832 1.00 98.44 112 TRP A CA 1
ATOM 825 C C . TRP A 1 112 ? 3.141 4.734 -3.394 1.00 98.44 112 TRP A C 1
ATOM 827 O O . TRP A 1 112 ? 3.335 4.553 -4.597 1.00 98.44 112 TRP A O 1
ATOM 837 N N . ASP A 1 113 ? 4.142 4.905 -2.530 1.00 98.50 113 ASP A N 1
ATOM 838 C CA . ASP A 1 113 ? 5.549 4.886 -2.934 1.00 98.50 113 ASP A CA 1
ATOM 839 C C . ASP A 1 113 ? 5.944 3.508 -3.495 1.00 98.50 113 ASP A C 1
ATOM 841 O O . ASP A 1 113 ? 6.655 3.430 -4.497 1.00 98.50 113 ASP A O 1
ATOM 845 N N . SER A 1 114 ? 5.433 2.423 -2.900 1.00 98.06 114 SER A N 1
ATOM 846 C CA . SER A 1 114 ? 5.665 1.052 -3.379 1.00 98.06 114 SER A CA 1
ATOM 847 C C . SER A 1 114 ? 5.007 0.800 -4.739 1.00 98.06 114 SER A C 1
ATOM 849 O O . SER A 1 114 ? 5.672 0.292 -5.637 1.00 98.06 114 SER A O 1
ATOM 851 N N . ALA A 1 115 ? 3.756 1.233 -4.927 1.00 98.50 115 ALA A N 1
ATOM 852 C CA . ALA A 1 115 ? 3.054 1.126 -6.209 1.00 98.50 115 ALA A CA 1
ATOM 853 C C . ALA A 1 115 ? 3.761 1.930 -7.316 1.00 98.50 115 ALA A C 1
ATOM 855 O O . ALA A 1 115 ? 4.002 1.430 -8.408 1.00 98.50 115 ALA A O 1
ATOM 856 N N . THR A 1 116 ? 4.196 3.155 -7.006 1.00 98.56 116 THR A N 1
ATOM 857 C CA . THR A 1 116 ? 4.944 3.991 -7.962 1.00 98.56 116 THR A CA 1
ATOM 858 C C . THR A 1 116 ? 6.281 3.343 -8.343 1.00 98.56 116 THR A C 1
ATOM 860 O O . THR A 1 116 ? 6.730 3.437 -9.488 1.00 98.56 116 THR A O 1
ATOM 863 N N . ALA A 1 117 ? 6.945 2.686 -7.388 1.00 98.06 117 ALA A N 1
ATOM 864 C CA . ALA A 1 117 ? 8.174 1.952 -7.656 1.00 98.06 117 ALA A CA 1
ATOM 865 C C . ALA A 1 117 ? 7.932 0.723 -8.549 1.00 98.06 117 ALA A C 1
ATOM 867 O O . ALA A 1 117 ? 8.758 0.466 -9.429 1.00 98.06 117 ALA A O 1
ATOM 868 N N . ALA A 1 118 ? 6.814 0.016 -8.358 1.00 98.06 118 ALA A N 1
ATOM 869 C CA . ALA A 1 118 ? 6.393 -1.088 -9.219 1.00 98.06 118 ALA A CA 1
ATOM 870 C C . ALA A 1 118 ? 6.176 -0.608 -10.664 1.00 98.06 118 ALA A C 1
ATOM 872 O O . ALA A 1 118 ? 6.852 -1.091 -11.571 1.00 98.06 118 ALA A O 1
ATOM 873 N N . ASP A 1 119 ? 5.373 0.444 -10.864 1.00 98.31 119 ASP A N 1
ATOM 874 C CA . ASP A 1 119 ? 5.114 1.043 -12.185 1.00 98.31 119 ASP A CA 1
ATOM 875 C C . ASP A 1 119 ? 6.408 1.450 -12.915 1.00 98.31 119 ASP A C 1
ATOM 877 O O . ASP A 1 119 ? 6.573 1.258 -14.129 1.00 98.31 119 ASP A O 1
ATOM 881 N N . LEU A 1 120 ? 7.364 2.020 -12.173 1.00 98.25 120 LEU A N 1
ATOM 882 C CA . LEU A 1 120 ? 8.658 2.417 -12.719 1.00 98.25 120 LEU A CA 1
ATOM 883 C C . LEU A 1 120 ? 9.517 1.205 -13.108 1.00 98.25 120 LEU A C 1
ATOM 885 O O . LEU A 1 120 ? 10.217 1.258 -14.125 1.00 98.25 120 LEU A O 1
ATOM 889 N N . ALA A 1 121 ? 9.507 0.139 -12.304 1.00 96.88 121 ALA A N 1
ATOM 890 C CA . ALA A 1 121 ? 10.220 -1.101 -12.608 1.00 96.88 121 ALA A CA 1
ATOM 891 C C . ALA A 1 121 ? 9.660 -1.751 -13.882 1.00 96.88 121 ALA A C 1
ATOM 893 O O . ALA A 1 121 ? 10.424 -2.073 -14.796 1.00 96.88 121 ALA A O 1
ATOM 894 N N . ASP A 1 122 ? 8.335 -1.810 -13.987 1.00 96.56 122 ASP A N 1
ATOM 895 C CA . ASP A 1 122 ? 7.600 -2.313 -15.143 1.00 96.56 122 ASP A CA 1
ATOM 896 C C . ASP A 1 122 ? 7.933 -1.539 -16.421 1.00 96.56 122 ASP A C 1
ATOM 898 O O . ASP A 1 122 ? 8.229 -2.117 -17.472 1.00 96.56 122 ASP A O 1
ATOM 902 N N . THR A 1 123 ? 7.942 -0.208 -16.329 1.00 97.56 123 THR A N 1
ATOM 903 C CA . THR A 1 123 ? 8.283 0.672 -17.454 1.00 97.56 123 THR A CA 1
ATOM 904 C C . THR A 1 123 ? 9.705 0.404 -17.945 1.00 97.56 123 THR A C 1
ATOM 906 O O . THR A 1 123 ? 9.920 0.185 -19.140 1.00 97.56 123 THR A O 1
ATOM 909 N N . LYS A 1 124 ? 10.677 0.333 -17.027 1.00 97.38 124 LYS A N 1
ATOM 910 C CA . LYS A 1 124 ? 12.080 0.035 -17.361 1.00 97.38 124 LYS A CA 1
ATOM 911 C C . LYS A 1 124 ? 12.237 -1.343 -17.997 1.00 97.38 124 LYS A C 1
ATOM 913 O O . LYS A 1 124 ? 13.003 -1.491 -18.950 1.00 97.38 124 LYS A O 1
ATOM 918 N N . GLN A 1 125 ? 11.521 -2.345 -17.493 1.00 96.56 125 GLN A N 1
ATOM 919 C CA . GLN A 1 125 ? 11.558 -3.695 -18.048 1.00 96.56 125 GLN A CA 1
ATOM 920 C C . GLN A 1 125 ? 11.008 -3.723 -19.477 1.00 96.56 125 GLN A C 1
ATOM 922 O O . GLN A 1 125 ? 11.648 -4.288 -20.367 1.00 96.56 125 GLN A O 1
ATOM 927 N N . ARG A 1 126 ? 9.875 -3.057 -19.727 1.00 96.75 126 ARG A N 1
ATOM 928 C CA . ARG A 1 126 ? 9.283 -2.947 -21.070 1.00 96.75 126 ARG A CA 1
ATOM 929 C C . ARG A 1 126 ? 10.212 -2.218 -22.040 1.00 96.75 126 ARG A C 1
ATOM 931 O O . ARG A 1 126 ? 10.398 -2.670 -23.167 1.00 96.75 126 ARG A O 1
ATOM 938 N N . GLU A 1 127 ? 10.844 -1.127 -21.616 1.00 96.12 127 GLU A N 1
ATOM 939 C CA . GLU A 1 127 ? 11.828 -0.408 -22.436 1.00 96.12 127 GLU A CA 1
ATOM 940 C C . GLU A 1 127 ? 13.054 -1.268 -22.766 1.00 96.12 127 GLU A C 1
ATOM 942 O O . GLU A 1 127 ? 13.514 -1.282 -23.912 1.00 96.12 127 GLU A O 1
ATOM 947 N N . ALA A 1 128 ? 13.569 -2.015 -21.787 1.00 96.12 128 ALA A N 1
ATOM 948 C CA . ALA A 1 128 ? 14.679 -2.939 -21.992 1.00 96.12 128 ALA A CA 1
ATOM 949 C C . ALA A 1 128 ? 14.309 -4.053 -22.984 1.00 96.12 128 ALA A C 1
ATOM 951 O O . ALA A 1 128 ? 15.098 -4.369 -23.877 1.00 96.12 128 ALA A O 1
ATOM 952 N N . GLU A 1 129 ? 13.094 -4.597 -22.887 1.00 96.19 129 GLU A N 1
ATOM 953 C CA . GLU A 1 129 ? 12.580 -5.606 -23.814 1.00 96.19 129 GLU A CA 1
ATOM 954 C C . GLU A 1 129 ? 12.438 -5.053 -25.241 1.00 96.19 129 GLU A C 1
ATOM 956 O O . GLU A 1 129 ? 12.882 -5.684 -26.2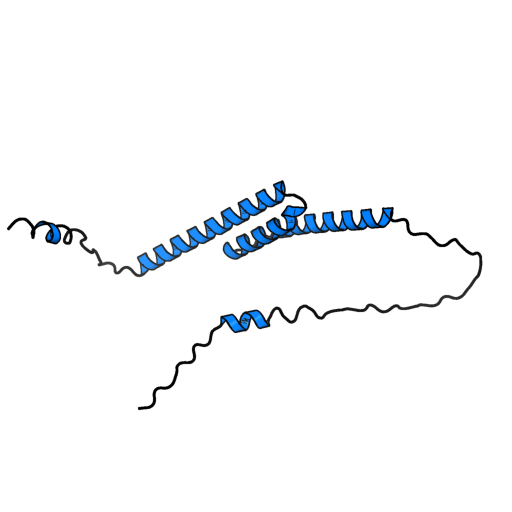04 1.00 96.19 129 GLU A O 1
ATOM 961 N N . LEU A 1 130 ? 11.879 -3.848 -25.394 1.00 94.19 130 LEU A N 1
ATOM 962 C CA . LEU A 1 130 ? 11.780 -3.169 -26.690 1.00 94.19 130 LEU A CA 1
ATOM 963 C C . LEU A 1 130 ? 13.164 -2.892 -27.286 1.00 94.19 130 LEU A C 1
ATOM 965 O O . LEU A 1 130 ? 13.372 -3.079 -28.487 1.00 94.19 130 LEU A O 1
ATOM 969 N N . ARG A 1 131 ? 14.130 -2.488 -26.455 1.00 92.06 131 ARG A N 1
ATOM 970 C CA . ARG A 1 131 ? 15.516 -2.270 -26.876 1.00 92.06 131 ARG A CA 1
ATOM 971 C C . ARG A 1 131 ? 16.190 -3.568 -27.314 1.00 92.06 131 ARG A C 1
ATOM 973 O O . ARG A 1 131 ? 16.895 -3.548 -28.317 1.00 92.06 131 ARG A O 1
ATOM 980 N N . ALA A 1 132 ? 15.955 -4.677 -26.613 1.00 92.94 132 ALA A N 1
ATOM 981 C CA . ALA A 1 132 ? 16.484 -5.992 -26.975 1.00 92.94 132 ALA A CA 1
ATOM 982 C C . ALA A 1 132 ? 15.881 -6.524 -28.286 1.00 92.94 132 ALA A C 1
ATOM 984 O O . ALA A 1 132 ? 16.573 -7.157 -29.079 1.00 92.94 132 ALA A O 1
ATOM 985 N N . LYS A 1 133 ? 14.599 -6.234 -28.541 1.00 92.25 133 LYS A N 1
ATOM 986 C CA . LYS A 1 133 ? 13.898 -6.615 -29.777 1.00 92.25 133 LYS A CA 1
ATOM 987 C C . LYS A 1 133 ? 14.227 -5.714 -30.969 1.00 92.25 133 LYS A C 1
ATOM 989 O O . LYS A 1 133 ? 13.914 -6.076 -32.103 1.00 92.25 133 LYS A O 1
ATOM 994 N N . ARG A 1 134 ? 14.834 -4.543 -30.748 1.00 88.56 134 ARG A N 1
ATOM 995 C CA . ARG A 1 134 ? 15.164 -3.603 -31.821 1.00 88.56 134 ARG A CA 1
ATOM 996 C C . ARG A 1 134 ? 16.334 -4.157 -32.648 1.00 88.56 134 ARG A C 1
ATOM 998 O O . ARG A 1 134 ? 17.437 -4.284 -32.119 1.00 88.56 134 ARG A O 1
ATOM 1005 N N . PRO A 1 135 ? 16.141 -4.462 -33.945 1.00 81.94 135 PRO A N 1
ATOM 1006 C CA . PRO A 1 135 ? 17.221 -4.979 -34.774 1.00 81.94 135 PRO A CA 1
ATOM 1007 C C . PRO A 1 135 ? 18.317 -3.917 -34.921 1.00 81.94 135 PRO A C 1
ATOM 1009 O O . PRO A 1 135 ? 18.023 -2.741 -35.156 1.00 81.94 135 PRO A O 1
ATOM 1012 N N . ALA A 1 136 ? 19.579 -4.344 -34.822 1.00 71.75 136 ALA A N 1
ATOM 1013 C CA . ALA A 1 136 ? 20.769 -3.484 -34.796 1.00 71.75 136 ALA A CA 1
ATOM 1014 C C . ALA A 1 136 ? 20.938 -2.555 -36.024 1.00 71.75 136 ALA A C 1
ATOM 1016 O O . ALA A 1 136 ? 21.774 -1.660 -35.996 1.00 71.75 136 ALA A O 1
ATOM 1017 N N . GLY A 1 137 ? 20.134 -2.729 -37.080 1.00 66.00 137 GLY A N 1
ATOM 1018 C CA . GLY A 1 137 ? 20.158 -1.921 -38.306 1.00 66.00 137 GLY A CA 1
ATOM 1019 C C . GLY A 1 137 ? 18.942 -1.014 -38.536 1.00 66.00 137 GLY A C 1
ATOM 1020 O O . GLY A 1 137 ? 18.880 -0.352 -39.565 1.00 66.00 137 GLY A O 1
ATOM 1021 N N . SER A 1 138 ? 17.966 -0.951 -37.621 1.00 60.25 138 SER A N 1
ATOM 1022 C CA . SER A 1 138 ? 16.781 -0.086 -37.772 1.00 60.25 138 SER A CA 1
ATOM 1023 C C . SER A 1 138 ? 17.100 1.373 -37.405 1.00 60.25 138 SER A C 1
ATOM 1025 O O . SER A 1 138 ? 16.572 1.937 -36.434 1.00 60.25 138 SER A O 1
ATOM 1027 N N . ALA A 1 139 ? 17.976 1.998 -38.190 1.00 60.25 139 ALA A N 1
ATOM 1028 C CA . ALA A 1 139 ? 18.023 3.443 -38.346 1.00 60.25 139 ALA A CA 1
ATOM 1029 C C . ALA A 1 139 ? 16.861 3.840 -39.268 1.00 60.25 139 ALA A C 1
ATOM 1031 O O . ALA A 1 139 ? 17.033 4.048 -40.465 1.00 60.25 139 ALA A O 1
ATOM 1032 N N . VAL A 1 140 ? 15.643 3.885 -38.722 1.00 59.81 140 VAL A N 1
ATOM 1033 C CA . VAL A 1 140 ? 14.526 4.520 -39.426 1.00 59.81 140 VAL A CA 1
ATOM 1034 C C . VAL A 1 140 ? 14.861 6.006 -39.496 1.00 59.81 140 VAL A C 1
ATOM 1036 O O . VAL A 1 140 ? 14.774 6.727 -38.505 1.00 59.81 140 VAL A O 1
ATOM 1039 N N . SER A 1 141 ? 15.323 6.427 -40.670 1.00 56.41 141 SER A N 1
ATOM 1040 C CA . SER A 1 141 ? 15.470 7.817 -41.080 1.00 56.41 141 SER A CA 1
ATOM 1041 C C . SER A 1 141 ? 14.107 8.510 -40.969 1.00 56.41 141 SER A C 1
ATOM 1043 O O . SER A 1 141 ? 13.280 8.453 -41.873 1.00 56.41 141 SER A O 1
ATOM 1045 N N . VAL A 1 142 ? 13.852 9.176 -39.841 1.00 60.59 142 VAL A N 1
ATOM 1046 C CA . VAL A 1 142 ? 12.687 10.067 -39.650 1.00 60.59 142 VAL A CA 1
ATOM 1047 C C . VAL A 1 142 ? 12.847 11.368 -40.466 1.00 60.59 142 VAL A C 1
ATOM 1049 O O . VAL A 1 142 ? 11.970 12.227 -40.467 1.00 60.59 142 VAL A O 1
ATOM 1052 N N . ALA A 1 143 ? 13.944 11.517 -41.216 1.00 57.38 143 ALA A N 1
ATOM 1053 C CA . ALA A 1 143 ? 14.231 12.704 -42.014 1.00 57.38 143 ALA A CA 1
ATOM 1054 C C . ALA A 1 143 ? 13.415 12.800 -43.323 1.00 57.38 143 ALA A C 1
ATOM 1056 O O . ALA A 1 143 ? 13.356 13.877 -43.911 1.00 57.38 143 ALA A O 1
ATOM 1057 N N . GLU A 1 144 ? 12.763 11.726 -43.786 1.00 55.56 144 GLU A N 1
ATOM 1058 C CA . GLU A 1 144 ? 12.168 11.698 -45.137 1.00 55.56 144 GLU A CA 1
ATOM 1059 C C . GLU A 1 144 ? 10.660 12.031 -45.191 1.00 55.56 144 GLU A C 1
ATOM 1061 O O . GLU A 1 144 ? 10.144 12.440 -46.231 1.00 55.56 144 GLU A O 1
ATOM 1066 N N . THR A 1 145 ? 9.928 11.953 -44.075 1.00 58.44 145 THR A N 1
ATOM 1067 C CA . THR A 1 145 ? 8.453 12.093 -44.105 1.00 58.44 145 THR A CA 1
ATOM 1068 C C . THR A 1 145 ? 7.960 13.544 -44.007 1.00 58.44 145 THR A C 1
ATOM 1070 O O . THR A 1 145 ? 6.829 13.842 -44.396 1.00 58.44 145 THR A O 1
ATOM 1073 N N . THR A 1 146 ? 8.786 14.488 -43.548 1.00 57.81 146 THR A N 1
ATOM 1074 C CA . THR A 1 146 ? 8.411 15.916 -43.493 1.00 57.81 146 THR A CA 1
ATOM 1075 C C . THR A 1 146 ? 8.613 16.647 -44.820 1.00 57.81 146 THR A C 1
ATOM 1077 O O . THR A 1 146 ? 7.911 17.626 -45.071 1.00 57.81 146 THR A O 1
ATOM 1080 N N . ARG A 1 147 ? 9.480 16.161 -45.721 1.00 57.47 147 ARG A N 1
ATOM 1081 C CA . ARG A 1 147 ? 9.682 16.790 -47.040 1.00 57.47 147 ARG A CA 1
ATOM 1082 C C . ARG A 1 147 ? 8.548 16.477 -48.027 1.00 57.47 147 ARG A C 1
ATOM 1084 O O . ARG A 1 147 ? 8.196 17.332 -48.834 1.00 57.47 147 ARG A O 1
ATOM 1091 N N . SER A 1 148 ? 7.912 15.309 -47.921 1.00 57.38 148 SER A N 1
ATOM 1092 C CA . SER A 1 148 ? 6.848 14.904 -48.855 1.00 57.38 148 SER A CA 1
ATOM 1093 C C . SER A 1 148 ? 5.492 15.586 -48.614 1.00 57.38 148 SER A C 1
ATOM 1095 O O . SER A 1 148 ? 4.666 15.586 -49.521 1.00 57.38 148 SER A O 1
ATOM 1097 N N . ARG A 1 149 ? 5.230 16.168 -47.431 1.00 58.91 149 ARG A N 1
ATOM 1098 C CA . ARG A 1 149 ? 3.930 16.818 -47.149 1.00 58.91 149 ARG A CA 1
ATOM 1099 C C . ARG A 1 149 ? 3.852 18.293 -47.537 1.00 58.91 149 ARG A C 1
ATOM 1101 O O . ARG A 1 149 ? 2.754 18.768 -47.792 1.00 58.91 149 ARG A O 1
ATOM 1108 N N . TYR A 1 150 ? 4.978 19.003 -47.621 1.00 58.78 150 TYR A N 1
ATOM 1109 C CA . TYR A 1 150 ? 4.983 20.434 -47.963 1.00 58.78 150 TYR A CA 1
ATOM 1110 C C . TYR A 1 150 ? 5.350 20.729 -49.425 1.00 58.78 150 TYR A C 1
ATOM 1112 O O . TYR A 1 150 ? 5.146 21.847 -49.881 1.00 58.78 150 TYR A O 1
ATOM 1120 N N . GLY A 1 151 ? 5.827 19.738 -50.187 1.00 57.44 151 GLY A N 1
ATOM 1121 C CA . GLY A 1 151 ? 6.115 19.906 -51.619 1.00 57.44 151 GLY A CA 1
ATOM 1122 C C . GLY A 1 151 ? 4.880 19.910 -52.532 1.00 57.44 151 GLY A C 1
ATOM 1123 O O . GLY A 1 151 ? 4.987 20.316 -53.681 1.00 57.44 151 GLY A O 1
ATOM 1124 N N . ALA A 1 152 ? 3.712 19.479 -52.041 1.00 59.38 152 ALA A N 1
ATOM 1125 C CA . ALA A 1 152 ? 2.502 19.316 -52.856 1.00 59.38 152 ALA A CA 1
ATOM 1126 C C . ALA A 1 152 ? 1.551 20.531 -52.852 1.00 59.38 152 ALA A C 1
ATOM 1128 O O . ALA A 1 152 ? 0.515 20.484 -53.504 1.00 59.38 152 ALA A O 1
ATOM 1129 N N . LEU A 1 153 ? 1.876 21.608 -52.126 1.00 58.75 153 LEU A N 1
ATOM 1130 C CA . LEU A 1 153 ? 1.064 22.838 -52.064 1.00 58.75 153 LEU A CA 1
ATOM 1131 C C . LEU A 1 153 ? 1.702 24.025 -52.808 1.00 58.75 153 LEU A C 1
ATOM 1133 O O . LEU A 1 153 ? 1.240 25.152 -52.663 1.00 58.75 153 LEU A O 1
ATOM 1137 N N . ALA A 1 154 ? 2.770 23.787 -53.574 1.00 57.00 154 ALA A N 1
ATOM 1138 C CA . ALA A 1 154 ? 3.532 24.830 -54.264 1.00 57.00 154 ALA A CA 1
ATOM 1139 C C . ALA A 1 154 ? 3.457 24.751 -55.804 1.00 57.00 154 ALA A C 1
ATOM 1141 O O . ALA A 1 154 ? 4.335 25.295 -56.469 1.00 57.00 154 ALA A O 1
ATOM 1142 N N . ALA A 1 155 ? 2.445 24.081 -56.367 1.00 50.81 155 ALA A N 1
ATOM 1143 C CA . ALA A 1 155 ? 2.218 23.992 -57.813 1.00 50.81 155 ALA A CA 1
ATOM 1144 C C . ALA A 1 155 ? 0.816 24.483 -58.185 1.00 50.81 155 ALA A C 1
ATOM 1146 O O . ALA A 1 155 ? -0.136 24.109 -57.463 1.00 50.81 155 ALA A O 1
#